Protein AF-A0A0G1I6A1-F1 (afdb_monomer_lite)

Foldseek 3Di:
DVVVVPPPDDPVRVLVVVVVVVVVVVVVVCVVVVPPVVVVVDDPVNVVVVVVCCCVVPPVVVVVVVVDVVPDDPLVVLVVVLVVVVVVVVCCCPPVVDDQDPVNVVVVVVVVVVSVVVSVVVVVVVVVD

Radius of gyration: 19.24 Å; chains: 1; bounding box: 44×28×48 Å

Secondary structure (DSSP, 8-state):
-HHHHTTTS-HHHHHHHHHHHHHHHHHHHHHHTTTHHHHHH--HHHHHHHHHHIIIIIIIHHHHHHHHHTT--THHHHHHHHHHHHHHHHHHHHHH--PPPHHHHHHHHHHHHHHHHHHHHHHHHHHH-

Sequence (129 aa):
FGRYLLRDLTWQAITALRFISALIFLLVIQVYYGRLAEVGAASGQDWIFVFIVAIVAGFVSLLIYYRGLKYTSASIATLAELTFPMAAVVINWIFLDASLTFMQIIGSVVLLLAITKLSWVNINTAKEA

Structure (mmCIF, N/CA/C/O backbone):
data_AF-A0A0G1I6A1-F1
#
_entry.id   AF-A0A0G1I6A1-F1
#
loop_
_atom_site.group_PDB
_atom_site.id
_atom_site.type_symbol
_atom_site.label_atom_id
_atom_site.label_alt_id
_atom_site.label_comp_id
_atom_site.label_asym_id
_atom_site.label_entity_id
_atom_site.label_seq_id
_atom_site.pdbx_PDB_ins_code
_atom_site.Cartn_x
_atom_site.Cartn_y
_atom_site.Cartn_z
_atom_site.occupancy
_atom_site.B_iso_or_equiv
_atom_site.auth_seq_id
_atom_site.auth_comp_id
_atom_site.auth_asym_id
_atom_site.auth_atom_id
_atom_site.pdbx_PDB_model_num
ATOM 1 N N . PHE A 1 1 ? -19.755 15.632 -0.695 1.00 42.50 1 PHE A N 1
ATOM 2 C CA . PHE A 1 1 ? -19.877 15.129 -2.080 1.00 42.50 1 PHE A CA 1
ATOM 3 C C . PHE A 1 1 ? -20.032 13.609 -2.190 1.00 42.50 1 PHE A C 1
ATOM 5 O O . PHE A 1 1 ? -20.953 13.184 -2.869 1.00 42.50 1 PHE A O 1
ATOM 12 N N . GLY A 1 2 ? -19.256 12.771 -1.484 1.00 43.12 2 GLY A N 1
ATOM 13 C CA . GLY A 1 2 ? -19.399 11.300 -1.578 1.00 43.12 2 GLY A CA 1
ATOM 14 C C . GLY A 1 2 ? -20.761 10.717 -1.150 1.00 43.12 2 GLY A C 1
ATOM 15 O O . GLY A 1 2 ? -21.203 9.727 -1.717 1.00 43.12 2 GLY A O 1
ATOM 16 N N . ARG A 1 3 ? -21.479 11.364 -0.217 1.00 42.44 3 ARG A N 1
ATOM 17 C CA . ARG A 1 3 ? -22.803 10.907 0.258 1.00 42.44 3 ARG A CA 1
ATOM 18 C C . ARG A 1 3 ? -23.956 11.075 -0.748 1.00 42.44 3 ARG A C 1
ATOM 20 O O . ARG A 1 3 ? -24.996 10.467 -0.541 1.00 42.44 3 ARG A O 1
ATOM 27 N N . TYR A 1 4 ? -23.786 11.866 -1.814 1.00 47.94 4 TYR A N 1
ATOM 28 C CA . TYR A 1 4 ? -24.857 12.142 -2.789 1.00 47.94 4 TYR A CA 1
ATOM 29 C C . TYR A 1 4 ? -24.796 11.230 -4.031 1.00 47.94 4 TYR A C 1
ATOM 31 O O . TYR A 1 4 ? -25.822 10.966 -4.639 1.00 47.94 4 TYR A O 1
ATOM 39 N N . LEU A 1 5 ? -23.617 10.684 -4.363 1.00 48.19 5 LEU A N 1
ATOM 40 C CA . LEU A 1 5 ? -23.416 9.742 -5.482 1.00 48.19 5 LEU A CA 1
ATOM 41 C C . LEU A 1 5 ? -23.743 8.277 -5.124 1.00 48.19 5 LEU A C 1
ATOM 43 O O . LEU A 1 5 ? -23.820 7.426 -6.004 1.00 48.19 5 LEU A O 1
ATOM 47 N N . LEU A 1 6 ? -23.933 7.976 -3.835 1.00 51.34 6 LEU A N 1
ATOM 48 C CA . LEU A 1 6 ? -24.163 6.624 -3.304 1.00 51.34 6 LEU A CA 1
ATOM 49 C C . LEU A 1 6 ? -25.619 6.141 -3.404 1.00 51.34 6 LEU A C 1
ATOM 51 O O . LEU A 1 6 ? -25.915 5.040 -2.948 1.00 51.34 6 LEU A O 1
ATOM 55 N N . ARG A 1 7 ? -26.536 6.950 -3.950 1.00 52.72 7 ARG A N 1
ATOM 56 C CA . ARG A 1 7 ? -27.959 6.585 -4.018 1.00 52.72 7 ARG A CA 1
ATOM 57 C C . ARG A 1 7 ? -28.320 5.703 -5.216 1.00 52.72 7 ARG A C 1
ATOM 59 O O . ARG A 1 7 ? -29.212 4.880 -5.062 1.00 52.72 7 ARG A O 1
ATOM 66 N N . ASP A 1 8 ? -27.575 5.793 -6.323 1.00 56.19 8 ASP A N 1
ATOM 67 C CA . ASP A 1 8 ? -27.977 5.162 -7.595 1.00 56.19 8 ASP A CA 1
ATOM 68 C C . ASP A 1 8 ? -26.911 4.250 -8.236 1.00 56.19 8 ASP A C 1
ATOM 70 O O . ASP A 1 8 ? -27.167 3.621 -9.261 1.00 56.19 8 ASP A O 1
ATOM 74 N N . LEU A 1 9 ? -25.712 4.141 -7.651 1.00 61.12 9 LEU A N 1
ATOM 75 C CA . LEU A 1 9 ? -24.622 3.320 -8.190 1.00 61.12 9 LEU A CA 1
ATOM 76 C C . LEU A 1 9 ? -24.366 2.093 -7.315 1.00 61.12 9 LEU A C 1
ATOM 78 O O . LEU A 1 9 ? -24.075 2.202 -6.124 1.00 61.12 9 LEU A O 1
ATOM 82 N N . THR A 1 10 ? -24.420 0.907 -7.923 1.00 69.69 10 THR A N 1
ATOM 83 C CA . THR A 1 10 ? -24.048 -0.346 -7.262 1.00 69.69 10 THR A CA 1
ATOM 84 C C . THR A 1 10 ? -22.582 -0.287 -6.819 1.00 69.69 10 THR A C 1
ATOM 86 O O . THR A 1 10 ? -21.740 0.291 -7.505 1.00 69.69 10 THR A O 1
ATOM 89 N N . TRP A 1 11 ? -22.242 -0.909 -5.687 1.00 66.00 11 TRP A N 1
ATOM 90 C CA . TRP A 1 11 ? -20.877 -0.936 -5.135 1.00 66.00 11 TRP A CA 1
ATOM 91 C C . TRP A 1 11 ? -19.811 -1.371 -6.163 1.00 66.00 11 TRP A C 1
ATOM 93 O O . TRP A 1 11 ? -18.705 -0.837 -6.165 1.00 66.00 11 TRP A O 1
ATOM 103 N N . GLN A 1 12 ? -20.173 -2.252 -7.104 1.00 73.88 12 GLN A N 1
ATOM 104 C CA . GLN A 1 12 ? -19.327 -2.664 -8.230 1.00 73.88 12 GLN A CA 1
ATOM 105 C C . GLN A 1 12 ? -18.934 -1.495 -9.143 1.00 73.88 12 GLN A C 1
ATOM 107 O O . GLN A 1 12 ? -17.785 -1.418 -9.566 1.00 73.88 12 GLN A O 1
ATOM 112 N N . ALA A 1 13 ? -19.858 -0.572 -9.429 1.00 78.12 13 ALA A N 1
ATOM 113 C CA . ALA A 1 13 ? -19.616 0.568 -10.311 1.00 78.12 13 ALA A CA 1
ATOM 114 C C . ALA A 1 13 ? -18.628 1.564 -9.688 1.00 78.12 13 ALA A C 1
ATOM 116 O O . ALA A 1 13 ? -17.764 2.095 -10.379 1.00 78.12 13 ALA A O 1
ATOM 117 N N . ILE A 1 14 ? -18.699 1.766 -8.371 1.00 77.56 14 ILE A N 1
ATOM 118 C CA . ILE A 1 14 ? -17.774 2.641 -7.637 1.00 77.56 14 ILE A CA 1
ATOM 119 C C . ILE A 1 14 ? -16.367 2.035 -7.622 1.00 77.56 14 ILE A C 1
ATOM 121 O O . ILE A 1 14 ? -15.380 2.730 -7.875 1.00 77.56 14 ILE A O 1
ATOM 125 N N . THR A 1 15 ? -16.265 0.730 -7.371 1.00 79.88 15 THR A N 1
ATOM 126 C CA . THR A 1 15 ? -14.991 0.007 -7.409 1.00 79.88 15 THR A CA 1
ATOM 127 C C . THR A 1 15 ? -14.397 -0.006 -8.817 1.00 79.88 15 THR A C 1
ATOM 129 O O . THR A 1 15 ? -13.211 0.276 -8.978 1.00 79.88 15 THR A O 1
ATOM 132 N N . ALA A 1 16 ? -15.211 -0.255 -9.845 1.00 83.81 16 ALA A N 1
ATOM 133 C CA . ALA A 1 16 ? -14.781 -0.207 -11.240 1.00 83.81 16 ALA A CA 1
ATOM 134 C C . ALA A 1 16 ? -14.291 1.193 -11.630 1.00 83.81 16 ALA A C 1
ATOM 136 O O . ALA A 1 16 ? -13.207 1.325 -12.194 1.00 83.81 16 ALA A O 1
ATOM 137 N N . LEU A 1 17 ? -15.029 2.243 -11.255 1.00 85.56 17 LEU A N 1
ATOM 138 C CA . LEU A 1 17 ? -14.634 3.625 -11.511 1.00 85.56 17 LEU A CA 1
ATOM 139 C C . LEU A 1 17 ? -13.290 3.962 -10.855 1.00 85.56 17 LE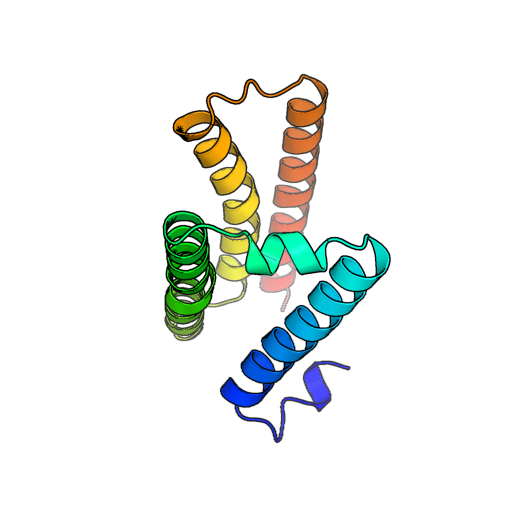U A C 1
ATOM 141 O O . LEU A 1 17 ? -12.458 4.609 -11.485 1.00 85.56 17 LEU A O 1
ATOM 145 N N . ARG A 1 18 ? -13.050 3.493 -9.623 1.00 83.75 18 ARG A N 1
ATOM 146 C CA . ARG A 1 18 ? -11.763 3.653 -8.928 1.00 83.75 18 ARG A CA 1
ATOM 147 C C . ARG A 1 18 ? -10.614 2.973 -9.674 1.00 83.75 18 ARG A C 1
ATOM 149 O O . ARG A 1 18 ? -9.544 3.560 -9.786 1.00 83.75 18 ARG A O 1
ATOM 156 N N . PHE A 1 19 ? -10.804 1.745 -10.154 1.00 85.44 19 PHE A N 1
ATOM 157 C CA . PHE A 1 19 ? -9.751 1.030 -10.880 1.00 85.44 19 PHE A CA 1
ATOM 158 C C . PHE A 1 19 ? -9.487 1.636 -12.260 1.00 85.44 19 PHE A C 1
ATOM 160 O O . PHE A 1 19 ? -8.330 1.776 -12.642 1.00 85.44 19 PHE A O 1
ATOM 167 N N . ILE A 1 20 ? -10.531 2.061 -12.975 1.00 90.31 20 ILE A N 1
ATOM 168 C CA . ILE A 1 20 ? -10.395 2.730 -14.275 1.00 90.31 20 ILE A CA 1
ATOM 169 C C . ILE A 1 20 ? -9.687 4.076 -14.110 1.00 90.31 20 ILE A C 1
ATOM 171 O O . ILE A 1 20 ? -8.751 4.366 -14.852 1.00 90.31 20 ILE A O 1
ATOM 175 N N . SER A 1 21 ? -10.082 4.889 -13.126 1.00 89.19 21 SER A N 1
ATOM 176 C CA . SER A 1 21 ? -9.434 6.182 -12.888 1.00 89.19 21 SER A CA 1
ATOM 177 C C . SER A 1 21 ? -7.974 6.020 -12.470 1.00 89.19 21 SER A C 1
ATOM 179 O O . SER A 1 21 ? -7.115 6.732 -12.988 1.00 89.19 21 SER A O 1
ATOM 181 N N . ALA A 1 22 ? -7.669 5.039 -11.614 1.00 88.75 22 ALA A N 1
ATOM 182 C CA . ALA A 1 22 ? -6.298 4.696 -11.253 1.00 88.75 22 ALA A CA 1
ATOM 183 C C . ALA A 1 22 ? -5.481 4.242 -12.472 1.00 88.75 22 ALA A C 1
ATOM 185 O O . ALA A 1 22 ? -4.347 4.683 -12.632 1.00 88.75 22 ALA A O 1
ATOM 186 N N . LEU A 1 23 ? -6.055 3.414 -13.353 1.00 90.25 23 LEU A N 1
ATOM 187 C CA . LEU A 1 23 ? -5.387 2.940 -14.565 1.00 90.25 23 LEU A CA 1
ATOM 188 C C . LEU A 1 23 ? -5.077 4.089 -15.530 1.00 90.25 23 LEU A C 1
ATOM 190 O O . LEU A 1 23 ? -3.956 4.178 -16.023 1.00 90.25 23 LEU A O 1
ATOM 194 N N . ILE A 1 24 ? -6.038 4.987 -15.764 1.00 93.62 24 ILE A N 1
ATOM 195 C CA . ILE A 1 24 ? -5.837 6.176 -16.606 1.00 93.62 24 ILE A CA 1
ATOM 196 C C . ILE A 1 24 ? -4.731 7.053 -16.016 1.00 93.62 24 ILE A C 1
ATOM 198 O O . ILE A 1 24 ? -3.824 7.468 -16.732 1.00 93.62 24 ILE A O 1
ATOM 202 N N . PHE A 1 25 ? -4.773 7.307 -14.709 1.00 93.44 25 PHE A N 1
ATOM 203 C CA . PHE A 1 25 ? -3.767 8.123 -14.035 1.00 93.44 25 PHE A CA 1
ATOM 204 C C . PHE A 1 25 ? -2.363 7.509 -14.132 1.00 93.44 25 PHE A C 1
ATOM 206 O O . PHE A 1 25 ? -1.399 8.200 -14.459 1.00 93.44 25 PHE A O 1
ATOM 213 N N . LEU A 1 26 ? -2.254 6.197 -13.913 1.00 90.38 26 LEU A N 1
ATOM 214 C CA . LEU A 1 26 ? -1.000 5.456 -14.032 1.00 90.38 26 LEU A CA 1
ATOM 215 C C . LEU A 1 26 ? -0.478 5.506 -15.477 1.00 90.38 26 LEU A C 1
ATOM 217 O O . LEU A 1 26 ? 0.695 5.800 -15.687 1.00 90.38 26 LEU A O 1
ATOM 221 N N . LEU A 1 27 ? -1.344 5.313 -16.477 1.00 90.19 27 LEU A N 1
ATOM 222 C CA . LEU A 1 27 ? -0.977 5.431 -17.892 1.00 90.19 27 LEU A CA 1
ATOM 223 C C . LEU A 1 27 ? -0.429 6.818 -18.235 1.00 90.19 27 LEU A C 1
ATOM 225 O O . LEU A 1 27 ? 0.616 6.908 -18.875 1.00 90.19 27 LEU A O 1
ATOM 229 N N . VAL A 1 28 ? -1.079 7.892 -17.777 1.00 93.56 28 VAL A N 1
ATOM 230 C CA . VAL A 1 28 ? -0.601 9.269 -17.994 1.00 93.56 28 VAL A CA 1
ATOM 231 C C . VAL A 1 28 ? 0.800 9.461 -17.412 1.00 93.56 28 VAL A C 1
ATOM 233 O O . VAL A 1 28 ? 1.667 10.029 -18.074 1.00 93.56 28 VAL A O 1
ATOM 236 N N . ILE A 1 29 ? 1.054 8.937 -16.211 1.00 92.50 29 ILE A N 1
ATOM 237 C CA . ILE A 1 29 ? 2.382 8.978 -15.589 1.00 92.50 29 ILE A CA 1
ATOM 238 C C . ILE A 1 29 ? 3.409 8.209 -16.429 1.00 92.50 29 ILE A C 1
ATOM 240 O O . ILE A 1 29 ? 4.494 8.724 -16.684 1.00 92.50 29 ILE A O 1
ATOM 244 N N . GLN A 1 30 ? 3.087 7.002 -16.896 1.00 90.25 30 GLN A N 1
ATOM 245 C CA . GLN A 1 30 ? 4.038 6.198 -17.675 1.00 90.25 30 GLN A CA 1
ATOM 246 C C . GLN A 1 30 ? 4.356 6.820 -19.035 1.00 90.25 30 GLN A C 1
ATOM 248 O O . GLN A 1 30 ? 5.500 6.751 -19.483 1.00 90.25 30 GLN A O 1
ATOM 253 N N . VAL A 1 31 ? 3.372 7.469 -19.667 1.00 91.25 31 VAL A N 1
ATOM 254 C CA . VAL A 1 31 ? 3.579 8.280 -20.876 1.00 91.25 31 VAL A CA 1
ATOM 255 C C . VAL A 1 31 ? 4.520 9.444 -20.568 1.00 91.25 31 VAL A C 1
ATOM 257 O O . VAL A 1 31 ? 5.493 9.641 -21.289 1.00 91.25 31 VAL A O 1
ATOM 260 N N . TYR A 1 32 ? 4.270 10.181 -19.481 1.00 92.94 32 TYR A N 1
ATOM 261 C CA . TYR A 1 32 ? 5.077 11.338 -19.089 1.00 92.94 32 TYR A CA 1
ATOM 262 C C . TYR A 1 32 ? 6.547 10.976 -18.819 1.00 92.94 32 TYR A C 1
ATOM 264 O O . TYR A 1 32 ? 7.445 11.702 -19.235 1.00 92.94 32 TYR A O 1
ATOM 272 N N . TYR A 1 33 ? 6.804 9.835 -18.174 1.00 91.12 33 TYR A N 1
ATOM 273 C CA . TYR A 1 33 ? 8.163 9.338 -17.924 1.00 91.12 33 TYR A CA 1
ATOM 274 C C . TYR A 1 33 ? 8.757 8.520 -19.085 1.00 91.12 33 TYR A C 1
ATOM 276 O O . TYR A 1 33 ? 9.898 8.077 -18.981 1.00 91.12 33 TYR A O 1
ATOM 284 N N . GLY A 1 34 ? 8.018 8.299 -20.177 1.00 86.12 34 GLY A N 1
ATOM 285 C CA . GLY A 1 34 ? 8.493 7.542 -21.340 1.00 86.12 34 GLY A CA 1
ATOM 286 C C . GLY A 1 34 ? 8.735 6.047 -21.084 1.00 86.12 34 GLY A C 1
ATOM 287 O O . GLY A 1 34 ? 9.448 5.402 -21.847 1.00 86.12 34 GLY A O 1
ATOM 288 N N . ARG A 1 35 ? 8.142 5.472 -20.033 1.00 86.69 35 ARG A N 1
ATOM 289 C CA . ARG A 1 35 ? 8.395 4.093 -19.569 1.00 86.69 35 ARG A CA 1
ATOM 290 C C . ARG A 1 35 ? 7.427 3.050 -20.128 1.00 86.69 35 ARG A C 1
ATOM 292 O O . ARG A 1 35 ? 7.383 1.915 -19.667 1.00 86.69 35 ARG A O 1
ATOM 299 N N . LEU A 1 36 ? 6.660 3.396 -21.160 1.00 82.12 36 LEU A N 1
ATOM 3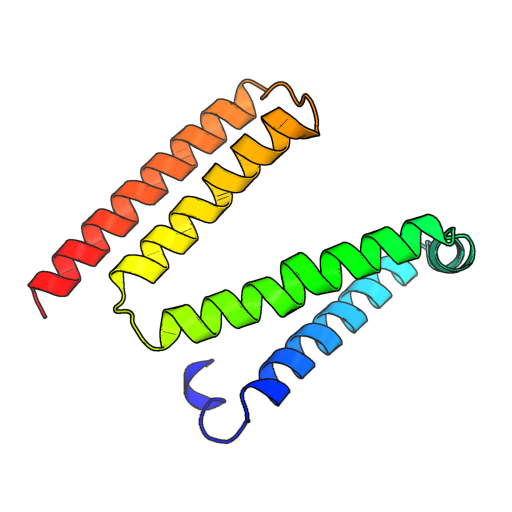00 C CA . LEU A 1 36 ? 5.731 2.457 -21.801 1.00 82.12 36 LEU A CA 1
ATOM 301 C C . LEU A 1 36 ? 6.433 1.219 -22.380 1.00 82.12 36 LEU A C 1
ATOM 303 O O . LEU A 1 36 ? 5.852 0.137 -22.392 1.00 82.12 36 LEU A O 1
ATOM 307 N N . ALA A 1 37 ? 7.687 1.359 -22.816 1.00 80.56 37 ALA A N 1
ATOM 308 C CA . ALA A 1 37 ? 8.486 0.240 -23.310 1.00 80.56 37 ALA A CA 1
ATOM 309 C C . ALA A 1 37 ? 8.802 -0.794 -22.213 1.00 80.56 37 ALA A C 1
ATOM 311 O O . ALA A 1 37 ? 8.887 -1.984 -22.507 1.00 80.56 37 ALA A O 1
ATOM 312 N N . GLU A 1 38 ? 8.904 -0.370 -20.948 1.00 80.81 38 GLU A N 1
ATOM 313 C CA . GLU A 1 38 ? 9.152 -1.264 -19.808 1.00 80.81 38 GLU A CA 1
ATOM 314 C C . GLU A 1 38 ? 7.963 -2.203 -19.559 1.00 80.81 38 GLU A C 1
ATOM 316 O O . GLU A 1 38 ? 8.154 -3.342 -19.148 1.00 80.81 38 GLU A O 1
ATOM 321 N N . VAL A 1 39 ? 6.738 -1.776 -19.894 1.00 80.06 39 VAL A N 1
ATOM 322 C CA . VAL A 1 39 ? 5.539 -2.629 -19.813 1.00 80.06 39 VAL A CA 1
ATOM 323 C C . VAL A 1 39 ? 5.608 -3.774 -20.827 1.00 80.06 39 VAL A C 1
ATOM 325 O O . VAL A 1 39 ? 5.218 -4.896 -20.516 1.00 80.06 39 VAL A O 1
ATOM 328 N N . GLY A 1 40 ? 6.123 -3.507 -22.032 1.00 78.94 40 GLY A N 1
ATOM 329 C CA . GLY A 1 40 ? 6.339 -4.531 -23.060 1.00 78.94 40 GLY A CA 1
ATOM 330 C C . GLY A 1 40 ? 7.549 -5.429 -22.785 1.00 78.94 40 GLY A C 1
ATOM 331 O O . GLY A 1 40 ? 7.579 -6.565 -23.248 1.00 78.94 40 GLY A O 1
ATOM 332 N N . ALA A 1 41 ? 8.525 -4.932 -22.022 1.00 84.00 41 ALA A N 1
ATOM 333 C CA . ALA A 1 41 ? 9.710 -5.675 -21.598 1.00 84.00 41 ALA A CA 1
ATOM 334 C C . ALA A 1 41 ? 9.511 -6.460 -20.286 1.00 84.00 41 ALA A C 1
ATOM 336 O O . ALA A 1 41 ? 10.400 -7.217 -19.895 1.00 84.00 41 ALA A O 1
ATOM 337 N N . ALA A 1 42 ? 8.372 -6.283 -19.607 1.00 84.69 42 ALA A N 1
ATOM 338 C CA . ALA A 1 42 ? 8.059 -6.963 -18.356 1.00 84.69 42 ALA A CA 1
ATOM 339 C C . ALA A 1 42 ? 8.035 -8.487 -18.547 1.00 84.69 42 ALA A C 1
ATOM 341 O O . ALA A 1 42 ? 7.412 -9.014 -19.475 1.00 84.69 42 ALA A O 1
ATOM 342 N N . SER A 1 43 ? 8.703 -9.206 -17.650 1.00 88.75 43 SER A N 1
ATOM 343 C CA . SER A 1 43 ? 8.787 -10.661 -17.705 1.00 88.75 43 SER A CA 1
ATOM 344 C C . SER A 1 43 ? 7.472 -11.317 -17.273 1.00 88.75 43 SER A C 1
ATOM 346 O O . SER A 1 43 ? 6.645 -10.720 -16.582 1.00 88.75 43 SER A O 1
ATOM 348 N N . GLY A 1 44 ? 7.292 -12.600 -17.604 1.00 88.94 44 GLY A N 1
ATOM 349 C CA . GLY A 1 44 ? 6.155 -13.379 -17.097 1.00 88.94 44 GLY A CA 1
ATOM 350 C C . GLY A 1 44 ? 6.082 -13.421 -15.563 1.00 88.94 44 GLY A C 1
ATOM 351 O O . GLY A 1 44 ? 4.992 -13.502 -15.002 1.00 88.94 44 GLY A O 1
ATOM 352 N N . GLN A 1 45 ? 7.222 -13.301 -14.876 1.00 89.44 45 GLN A N 1
ATOM 353 C CA . GLN A 1 45 ? 7.285 -13.255 -13.417 1.00 89.44 45 GLN A CA 1
ATOM 354 C C . GLN A 1 45 ? 6.749 -11.929 -12.854 1.00 89.44 45 GLN A C 1
ATOM 356 O O . GLN A 1 45 ? 6.041 -11.939 -11.846 1.00 89.44 45 GLN A O 1
ATOM 361 N N . ASP A 1 46 ? 7.003 -10.806 -13.528 1.00 87.81 46 ASP A N 1
ATOM 362 C CA . ASP A 1 46 ? 6.491 -9.493 -13.113 1.00 87.81 46 ASP A CA 1
ATOM 363 C C . ASP A 1 46 ? 4.962 -9.460 -13.178 1.00 87.81 46 ASP A C 1
ATOM 365 O O . ASP A 1 46 ? 4.295 -8.999 -12.249 1.00 87.81 46 ASP A O 1
ATOM 369 N N . TRP A 1 47 ? 4.386 -10.053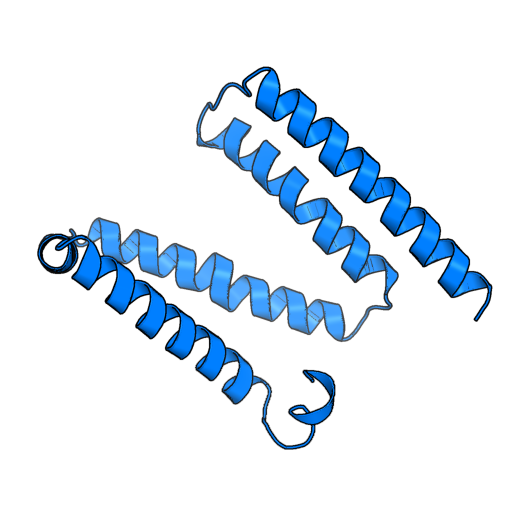 -14.226 1.00 89.94 47 TRP A N 1
ATOM 370 C CA . TRP A 1 47 ? 2.937 -10.202 -14.359 1.00 89.94 47 TRP A CA 1
ATOM 371 C C . TRP A 1 47 ? 2.328 -11.090 -13.273 1.00 89.94 47 TRP A C 1
ATOM 373 O O . TRP A 1 47 ? 1.242 -10.784 -12.777 1.00 89.94 47 TRP A O 1
ATOM 383 N N . ILE A 1 48 ? 3.026 -12.151 -12.855 1.00 92.94 48 ILE A N 1
ATOM 384 C CA . ILE A 1 48 ? 2.595 -12.992 -11.730 1.00 92.94 48 ILE A CA 1
ATOM 385 C C . ILE A 1 48 ? 2.569 -12.174 -10.435 1.00 92.94 48 ILE A C 1
ATOM 387 O O . ILE A 1 48 ? 1.581 -12.236 -9.703 1.00 92.94 48 ILE A O 1
ATOM 391 N N . PHE A 1 49 ? 3.594 -11.364 -10.157 1.00 89.75 49 PHE A N 1
ATOM 392 C CA . PHE A 1 49 ? 3.595 -10.500 -8.974 1.00 89.75 49 PHE A CA 1
ATOM 393 C C . PHE A 1 49 ? 2.471 -9.462 -9.008 1.00 89.75 49 PHE A C 1
ATOM 395 O O . PHE A 1 49 ? 1.762 -9.299 -8.012 1.00 89.75 49 PHE A O 1
ATOM 402 N N . VAL A 1 50 ? 2.244 -8.813 -10.154 1.00 89.56 50 VAL A N 1
ATOM 403 C CA . VAL A 1 50 ? 1.117 -7.883 -10.341 1.00 89.56 50 VAL A CA 1
ATOM 404 C C . VAL A 1 50 ? -0.214 -8.587 -10.080 1.00 89.56 50 VAL A C 1
ATOM 406 O O . VAL A 1 50 ? -1.069 -8.047 -9.376 1.00 89.56 50 VAL A O 1
ATOM 409 N N . PHE A 1 51 ? -0.383 -9.811 -10.584 1.00 90.44 51 PHE A N 1
ATOM 410 C CA . PHE A 1 51 ? -1.590 -10.602 -10.369 1.00 90.44 51 PHE A CA 1
ATOM 411 C C . PHE A 1 51 ? -1.797 -10.957 -8.890 1.00 90.44 51 PHE A C 1
ATOM 413 O O . PHE A 1 51 ? -2.896 -10.776 -8.362 1.00 90.44 51 PHE A O 1
ATOM 420 N N . ILE A 1 52 ? -0.744 -11.396 -8.193 1.00 91.19 52 ILE A N 1
ATOM 421 C CA . ILE A 1 52 ? -0.794 -11.697 -6.755 1.00 91.19 52 ILE A CA 1
ATOM 422 C C . ILE A 1 52 ? -1.226 -10.456 -5.968 1.00 91.19 52 ILE A C 1
ATOM 424 O O . ILE A 1 52 ? -2.142 -10.541 -5.149 1.00 91.19 52 ILE A O 1
ATOM 428 N N . VAL A 1 53 ? -0.630 -9.291 -6.237 1.00 88.69 53 VAL A N 1
ATOM 429 C CA . VAL A 1 53 ? -0.990 -8.035 -5.558 1.00 88.69 53 VAL A CA 1
ATOM 430 C C . VAL A 1 53 ? -2.435 -7.637 -5.867 1.00 88.69 53 VAL A C 1
ATOM 432 O O . VAL A 1 53 ? -3.175 -7.276 -4.951 1.00 88.69 53 VAL A O 1
ATOM 435 N N . ALA A 1 54 ? -2.878 -7.756 -7.121 1.00 88.00 54 ALA A N 1
ATOM 436 C CA . ALA A 1 54 ? -4.251 -7.443 -7.513 1.00 88.00 54 ALA A CA 1
ATOM 437 C C . ALA A 1 54 ? -5.283 -8.318 -6.777 1.00 88.00 54 ALA A C 1
ATOM 439 O O . ALA A 1 54 ? -6.315 -7.816 -6.324 1.00 88.00 54 ALA A O 1
ATOM 440 N N . ILE A 1 55 ? -4.998 -9.609 -6.597 1.00 90.25 55 ILE A N 1
ATOM 441 C CA . ILE A 1 55 ? -5.885 -10.524 -5.873 1.00 90.25 55 ILE A CA 1
ATOM 442 C C . ILE A 1 55 ? -5.824 -10.285 -4.364 1.00 90.25 55 ILE A C 1
ATOM 444 O O . ILE A 1 55 ? -6.868 -10.118 -3.737 1.00 90.25 55 ILE A O 1
ATOM 448 N N . VAL A 1 56 ? -4.633 -10.247 -3.766 1.00 88.00 56 VAL A N 1
ATOM 449 C CA . VAL A 1 56 ? -4.477 -10.161 -2.306 1.00 88.00 56 VAL A CA 1
ATOM 450 C C . VAL A 1 56 ? -4.871 -8.774 -1.792 1.00 88.00 56 VAL A C 1
ATOM 452 O O . VAL A 1 56 ? -5.754 -8.651 -0.941 1.00 88.00 56 VAL A O 1
ATOM 455 N N . ALA A 1 57 ? -4.256 -7.717 -2.326 1.00 83.75 57 ALA A N 1
ATOM 456 C CA . ALA A 1 57 ? -4.492 -6.349 -1.868 1.00 83.75 57 ALA A CA 1
ATOM 457 C C . ALA A 1 57 ? -5.782 -5.749 -2.444 1.00 83.75 57 ALA A C 1
ATOM 459 O O . ALA A 1 57 ? -6.410 -4.915 -1.793 1.00 83.75 57 ALA A O 1
ATOM 460 N N . GLY A 1 58 ? -6.188 -6.166 -3.646 1.00 82.62 58 GLY A N 1
ATOM 461 C CA . GLY A 1 58 ? -7.437 -5.732 -4.263 1.00 82.62 58 GLY A CA 1
ATOM 462 C C . GLY A 1 58 ? -8.621 -6.562 -3.782 1.00 82.62 58 GLY A C 1
ATOM 463 O O . GLY A 1 58 ? -9.418 -6.099 -2.973 1.00 82.62 58 GLY A O 1
ATOM 464 N N . PHE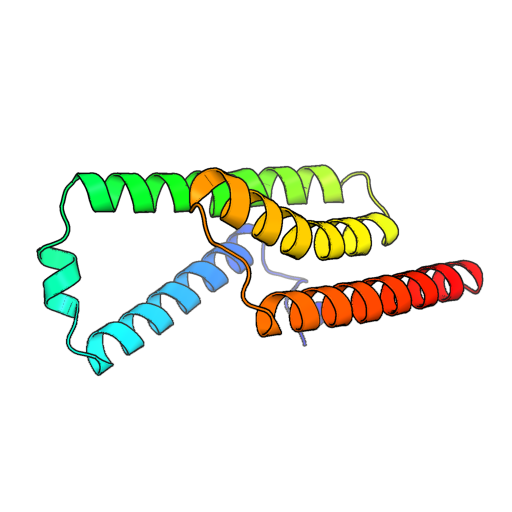 A 1 59 ? -8.754 -7.786 -4.288 1.00 80.69 59 PHE A N 1
ATOM 465 C CA . PHE A 1 59 ? -9.974 -8.585 -4.137 1.00 80.69 59 PHE A CA 1
ATOM 466 C C . PHE A 1 59 ? -10.193 -9.140 -2.721 1.00 80.69 59 PHE A C 1
ATOM 468 O O . PHE A 1 59 ? -11.259 -8.936 -2.137 1.00 80.69 59 PHE A O 1
ATOM 475 N N . VAL A 1 60 ? -9.194 -9.814 -2.144 1.00 84.06 60 VAL A N 1
ATOM 476 C CA . VAL A 1 60 ? -9.295 -10.445 -0.816 1.00 84.06 60 VAL A CA 1
ATOM 477 C C . VAL A 1 60 ? -9.499 -9.387 0.267 1.00 84.06 60 VAL A C 1
ATOM 479 O O . VAL A 1 60 ? -10.397 -9.531 1.097 1.00 84.06 60 VAL A O 1
ATOM 482 N N . SER A 1 61 ? -8.733 -8.294 0.213 1.00 81.50 61 SER A N 1
ATOM 483 C CA . SER A 1 61 ? -8.906 -7.140 1.104 1.00 81.50 61 SER A CA 1
ATOM 484 C C . SER A 1 61 ? -10.335 -6.586 1.062 1.00 81.50 61 SER A C 1
ATOM 486 O O . SER A 1 61 ? -10.962 -6.402 2.106 1.00 81.50 61 SER A O 1
ATOM 488 N N . LEU A 1 62 ? -10.906 -6.406 -0.138 1.00 76.56 62 LEU A N 1
ATOM 489 C CA . LEU A 1 62 ? -12.276 -5.910 -0.303 1.00 76.56 62 LEU A CA 1
ATOM 490 C C . LEU A 1 62 ? -13.317 -6.878 0.276 1.00 76.56 62 LEU A C 1
ATOM 492 O O . LEU A 1 62 ? -14.277 -6.444 0.908 1.00 76.56 62 LEU A O 1
ATOM 496 N N . LEU A 1 63 ? -13.135 -8.189 0.082 1.00 75.88 63 LEU A N 1
ATOM 497 C CA . LEU A 1 63 ? -14.030 -9.206 0.639 1.00 75.88 63 LEU A CA 1
ATOM 498 C C . LEU A 1 63 ? -14.006 -9.213 2.167 1.00 75.88 63 LEU A C 1
ATOM 500 O O . LEU A 1 63 ? -15.069 -9.289 2.785 1.00 75.88 63 LEU A O 1
ATOM 504 N N . ILE A 1 64 ? -12.818 -9.128 2.771 1.00 77.75 64 ILE A N 1
ATOM 505 C CA . ILE A 1 64 ? -12.661 -9.024 4.227 1.00 77.75 64 ILE A CA 1
ATOM 506 C C . ILE A 1 64 ? -13.308 -7.730 4.723 1.00 77.75 64 ILE A C 1
ATOM 508 O O . ILE A 1 64 ? -14.077 -7.771 5.680 1.00 77.75 64 ILE A O 1
ATOM 512 N N . TYR A 1 65 ? -13.078 -6.607 4.038 1.00 73.06 65 TYR A N 1
ATOM 513 C CA . TYR A 1 65 ? -13.680 -5.317 4.369 1.00 73.06 65 TYR A CA 1
ATOM 514 C C . TYR A 1 65 ? -15.212 -5.373 4.341 1.00 73.06 65 TYR A C 1
ATOM 516 O O . TYR A 1 65 ? -15.852 -5.028 5.331 1.00 73.06 65 TYR A O 1
ATOM 524 N N . TYR A 1 66 ? -15.817 -5.867 3.257 1.00 68.19 66 TYR A N 1
ATOM 525 C CA . TYR A 1 66 ? -17.275 -5.971 3.146 1.00 68.19 66 TYR A CA 1
ATOM 526 C C . TYR A 1 66 ? -17.881 -6.978 4.126 1.00 68.19 66 TYR A C 1
ATOM 528 O O . TYR A 1 66 ? -18.978 -6.746 4.638 1.00 68.19 66 TYR A O 1
ATOM 536 N N . ARG A 1 67 ? -17.183 -8.086 4.417 1.00 69.00 67 ARG A N 1
ATOM 537 C CA . ARG A 1 67 ? -17.600 -9.022 5.470 1.00 69.00 67 ARG A CA 1
ATOM 538 C C . ARG A 1 67 ? -17.539 -8.378 6.850 1.00 69.00 67 ARG A C 1
ATOM 540 O O . ARG A 1 67 ? -18.494 -8.534 7.600 1.00 69.00 67 ARG A O 1
ATOM 547 N N . GLY A 1 68 ? -16.481 -7.633 7.163 1.00 63.53 68 GLY A N 1
ATOM 548 C CA . GLY A 1 68 ? -16.359 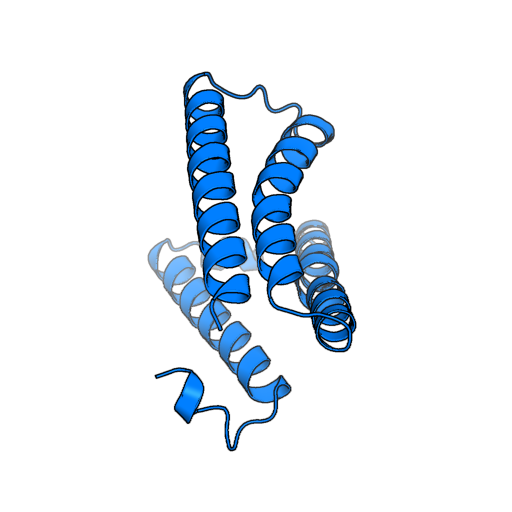-6.886 8.416 1.00 63.53 68 GLY A CA 1
ATOM 549 C C . GLY A 1 68 ? -17.448 -5.824 8.554 1.00 63.53 68 GLY A C 1
ATOM 550 O O . GLY A 1 68 ? -18.116 -5.755 9.577 1.00 63.53 68 GLY A O 1
ATOM 551 N N . LEU A 1 69 ? -17.727 -5.076 7.484 1.00 60.56 69 LEU A N 1
ATOM 552 C CA . LEU A 1 69 ? -18.723 -4.000 7.472 1.00 60.56 69 LEU A CA 1
ATOM 553 C C . LEU A 1 69 ? -20.141 -4.474 7.839 1.00 60.56 69 LEU A C 1
ATOM 555 O O . LEU A 1 69 ? -20.915 -3.708 8.405 1.00 60.56 69 LEU A O 1
ATOM 559 N N . LYS A 1 70 ? -20.484 -5.740 7.560 1.00 57.22 70 LYS A N 1
ATOM 560 C CA . LYS A 1 70 ? -21.779 -6.335 7.937 1.00 57.22 70 LYS A CA 1
ATOM 561 C C . LYS A 1 70 ? -21.966 -6.541 9.445 1.00 57.22 70 LYS A C 1
ATOM 563 O O . LYS A 1 70 ? -23.099 -6.746 9.867 1.00 57.22 70 LYS A O 1
ATOM 568 N N . TYR A 1 71 ? -20.901 -6.492 10.245 1.00 54.69 71 TYR A N 1
ATOM 569 C CA . TYR A 1 71 ? -20.925 -6.880 11.659 1.00 54.69 71 TYR A CA 1
ATOM 570 C C . TYR A 1 71 ? -20.376 -5.800 12.605 1.00 54.69 71 TYR A C 1
ATOM 572 O O . TYR A 1 71 ? -19.949 -6.126 13.710 1.00 54.69 71 TYR A O 1
ATOM 580 N N . THR A 1 72 ? -20.274 -4.527 12.199 1.00 47.75 72 THR A N 1
ATOM 581 C CA . THR A 1 72 ? -19.293 -3.636 12.844 1.00 47.75 72 THR A CA 1
ATOM 582 C C . THR A 1 72 ? -19.661 -2.146 12.898 1.00 47.75 72 THR A C 1
ATOM 584 O O . THR A 1 72 ? -19.942 -1.527 11.875 1.00 47.75 72 THR A O 1
ATOM 587 N N . SER A 1 73 ? -19.584 -1.560 14.106 1.00 57.38 73 SER A N 1
ATOM 588 C CA . SER A 1 73 ? -19.716 -0.118 14.382 1.00 57.38 73 SER A CA 1
ATOM 589 C C . SER A 1 73 ? -18.376 0.632 14.236 1.00 57.38 73 SER A C 1
ATOM 591 O O . SER A 1 73 ? -17.314 0.016 14.125 1.00 57.38 73 SER A O 1
ATOM 593 N N . ALA A 1 74 ? -18.421 1.971 14.254 1.00 52.59 74 ALA A N 1
ATOM 594 C CA . ALA A 1 74 ? -17.314 2.906 13.991 1.00 52.59 74 ALA A CA 1
ATOM 595 C C . ALA A 1 74 ? -15.958 2.604 14.681 1.00 52.59 74 ALA A C 1
ATOM 597 O O . ALA A 1 74 ? -14.921 3.043 14.188 1.00 52.59 74 ALA A O 1
ATOM 598 N N . SER A 1 75 ? -15.939 1.827 15.770 1.00 55.97 75 SER A N 1
ATOM 599 C CA . SER A 1 75 ? -14.725 1.439 16.510 1.00 55.97 75 SER A CA 1
ATOM 600 C C . SER A 1 75 ? -13.747 0.531 15.749 1.00 55.97 75 SER A C 1
ATOM 602 O O . SER A 1 75 ? -12.553 0.554 16.031 1.00 55.97 75 SER A O 1
ATOM 604 N N . ILE A 1 76 ? -14.197 -0.278 14.785 1.00 60.00 76 ILE A N 1
ATOM 605 C CA . ILE A 1 76 ? -13.263 -1.135 14.025 1.00 60.00 76 ILE A CA 1
ATOM 606 C C . ILE A 1 76 ? -12.700 -0.394 12.810 1.00 60.00 76 ILE A C 1
ATOM 608 O O . ILE A 1 76 ? -11.603 -0.718 12.375 1.00 60.00 76 ILE A O 1
ATOM 612 N N . ALA A 1 77 ? -13.388 0.624 12.279 1.00 59.81 77 ALA A N 1
ATOM 613 C CA . ALA A 1 77 ? -12.829 1.456 11.212 1.00 59.81 77 ALA A CA 1
ATOM 614 C C . ALA A 1 77 ? -11.543 2.147 11.687 1.00 59.81 77 ALA A C 1
ATOM 616 O O . ALA A 1 77 ? -10.529 2.092 10.997 1.00 59.81 77 ALA A O 1
ATOM 617 N N . THR A 1 78 ? -11.549 2.677 12.915 1.00 60.62 78 THR A N 1
ATOM 618 C CA . THR A 1 78 ? -10.349 3.234 13.545 1.00 60.62 78 THR A CA 1
ATOM 619 C C . THR A 1 78 ? -9.300 2.161 13.835 1.00 60.62 78 THR A C 1
ATOM 621 O O . THR A 1 78 ? -8.132 2.385 13.538 1.00 60.62 78 THR A O 1
ATOM 624 N N . LEU A 1 79 ? -9.673 0.979 14.349 1.00 61.31 79 LEU A N 1
ATOM 625 C CA . LEU A 1 79 ? -8.723 -0.129 14.563 1.00 61.31 79 LEU A CA 1
ATOM 626 C C . LEU A 1 79 ? -8.089 -0.635 13.256 1.00 61.31 79 LEU A C 1
ATOM 628 O O . LEU A 1 79 ? -6.898 -0.935 13.233 1.00 61.31 79 LEU A O 1
ATOM 632 N N . ALA A 1 80 ? -8.847 -0.715 12.165 1.00 65.00 80 ALA A N 1
ATOM 633 C CA . ALA A 1 80 ? -8.349 -1.115 10.851 1.00 65.00 80 ALA A CA 1
ATOM 634 C C . ALA A 1 80 ? -7.398 -0.061 10.266 1.00 65.00 80 ALA A C 1
ATOM 636 O O . ALA A 1 80 ? -6.345 -0.407 9.731 1.00 65.00 80 ALA A O 1
ATOM 637 N N . GLU A 1 81 ? -7.727 1.220 10.433 1.00 65.62 81 GLU A N 1
ATOM 638 C CA . GLU A 1 81 ? -6.885 2.342 10.014 1.00 65.62 81 GLU A CA 1
ATOM 639 C C . GLU A 1 81 ? -5.581 2.412 10.832 1.00 65.62 81 GLU A C 1
ATOM 641 O O . GLU A 1 81 ? -4.514 2.654 10.275 1.00 65.62 81 GLU A O 1
ATOM 646 N N . LEU A 1 82 ? -5.645 2.077 12.127 1.00 68.44 82 LEU A N 1
ATOM 647 C CA . LEU A 1 82 ? -4.502 1.914 13.040 1.00 68.44 82 LEU A CA 1
ATOM 648 C C . LEU A 1 82 ? -3.615 0.710 12.696 1.00 68.44 82 LEU A C 1
ATOM 650 O O . LEU A 1 82 ? -2.394 0.763 12.848 1.00 68.44 82 LEU A O 1
ATOM 654 N N . THR A 1 83 ? -4.223 -0.389 12.248 1.00 72.44 83 THR A N 1
ATOM 655 C CA . THR A 1 83 ? -3.505 -1.637 11.956 1.00 72.44 83 THR A CA 1
ATOM 656 C C . THR A 1 83 ? -2.712 -1.526 10.660 1.00 72.44 83 THR A C 1
ATOM 658 O O . THR A 1 83 ? -1.655 -2.137 10.548 1.00 72.44 83 THR A O 1
ATOM 661 N N . PHE A 1 84 ? -3.165 -0.719 9.698 1.00 74.88 84 PHE A N 1
ATOM 662 C CA . PHE A 1 84 ? -2.520 -0.594 8.391 1.00 74.88 84 PHE A CA 1
ATOM 663 C C . PHE A 1 84 ? -1.047 -0.136 8.456 1.00 74.88 84 PHE A C 1
ATOM 665 O O . PHE A 1 84 ? -0.188 -0.854 7.938 1.00 74.88 84 PHE A O 1
ATOM 672 N N . PRO A 1 85 ? -0.693 0.987 9.117 1.00 74.06 85 PRO A N 1
ATOM 673 C CA . PRO A 1 85 ? 0.705 1.399 9.233 1.00 74.06 85 PRO A CA 1
ATOM 674 C C . PRO A 1 85 ? 1.537 0.450 10.100 1.00 74.06 85 PRO A C 1
ATOM 676 O O . PRO A 1 85 ? 2.690 0.186 9.772 1.00 74.06 85 PRO A O 1
ATOM 679 N N . MET A 1 86 ? 0.961 -0.114 11.165 1.00 74.38 86 MET A N 1
ATOM 680 C CA . MET A 1 86 ? 1.653 -1.101 12.001 1.00 74.38 86 MET A CA 1
ATOM 681 C C . MET A 1 86 ? 1.996 -2.369 11.213 1.00 74.38 86 MET A C 1
ATOM 683 O O . MET A 1 86 ? 3.137 -2.827 11.241 1.00 74.38 86 MET A O 1
ATOM 687 N N . ALA A 1 87 ? 1.035 -2.905 10.460 1.00 79.44 87 ALA A N 1
ATOM 688 C CA . ALA A 1 87 ? 1.243 -4.057 9.593 1.00 79.44 87 ALA A CA 1
ATOM 689 C C . ALA A 1 87 ? 2.286 -3.756 8.511 1.00 79.44 87 ALA A C 1
ATOM 691 O O . ALA A 1 87 ? 3.141 -4.596 8.247 1.00 79.44 87 ALA A O 1
ATOM 692 N N . ALA A 1 88 ? 2.265 -2.551 7.931 1.00 79.75 88 ALA A N 1
ATOM 693 C CA . ALA A 1 88 ? 3.263 -2.135 6.953 1.00 79.75 88 ALA A CA 1
ATOM 694 C C . ALA A 1 88 ? 4.684 -2.153 7.539 1.00 79.75 88 ALA A C 1
ATOM 696 O O . ALA A 1 88 ? 5.571 -2.730 6.917 1.00 79.75 88 ALA A O 1
ATOM 697 N N . VAL A 1 89 ? 4.898 -1.594 8.737 1.00 78.50 89 VAL A N 1
ATOM 698 C CA . VAL A 1 89 ? 6.209 -1.600 9.416 1.00 78.50 89 VAL A CA 1
ATOM 699 C C . VAL A 1 89 ? 6.676 -3.027 9.712 1.00 78.50 89 VAL A C 1
ATOM 701 O O . VAL A 1 89 ? 7.819 -3.370 9.417 1.00 78.50 89 VAL A O 1
ATOM 704 N N . VAL A 1 90 ? 5.791 -3.877 10.240 1.00 80.50 90 VAL A N 1
ATOM 705 C CA . VAL A 1 90 ? 6.116 -5.275 10.570 1.00 80.50 90 VAL A CA 1
ATOM 706 C C . VAL A 1 90 ? 6.472 -6.079 9.318 1.00 80.50 90 VAL A C 1
ATOM 708 O O . VAL A 1 90 ? 7.475 -6.786 9.314 1.00 80.50 90 VAL A O 1
ATOM 711 N N . ILE A 1 91 ? 5.695 -5.950 8.238 1.00 81.25 91 ILE A N 1
ATOM 712 C CA . ILE A 1 91 ? 5.977 -6.637 6.969 1.00 81.25 91 ILE A CA 1
ATOM 713 C C . ILE A 1 91 ? 7.299 -6.144 6.373 1.00 81.25 91 ILE A C 1
ATOM 715 O O . ILE A 1 91 ? 8.087 -6.963 5.907 1.00 81.25 91 ILE A O 1
ATOM 719 N N . ASN A 1 92 ? 7.570 -4.835 6.407 1.00 81.88 92 ASN A N 1
ATOM 720 C CA . ASN A 1 92 ? 8.827 -4.279 5.897 1.00 81.88 92 ASN A CA 1
ATOM 721 C C . ASN A 1 92 ? 10.037 -4.830 6.666 1.00 81.88 92 ASN A C 1
ATOM 723 O O . ASN A 1 92 ? 11.047 -5.180 6.064 1.00 81.88 92 ASN A O 1
ATOM 727 N N . TRP A 1 93 ? 9.912 -4.967 7.985 1.00 79.00 93 TRP A N 1
ATOM 728 C CA . TRP A 1 93 ? 10.978 -5.515 8.815 1.00 79.00 93 TRP A CA 1
ATOM 729 C C . TRP A 1 93 ? 11.209 -7.014 8.572 1.00 79.00 93 TRP A C 1
ATOM 731 O O . TRP A 1 93 ? 12.352 -7.427 8.430 1.00 79.00 93 TRP A O 1
ATOM 741 N N . ILE A 1 94 ? 10.141 -7.819 8.474 1.00 79.38 94 ILE A N 1
ATOM 742 C CA . ILE A 1 94 ? 10.243 -9.283 8.319 1.00 79.38 94 ILE A CA 1
ATOM 743 C C . ILE A 1 94 ? 10.659 -9.701 6.902 1.00 79.38 94 ILE A C 1
ATOM 745 O O . ILE A 1 94 ? 11.409 -10.659 6.750 1.00 79.38 94 ILE A O 1
ATOM 749 N N . PHE A 1 95 ? 10.142 -9.039 5.862 1.00 80.19 95 PHE A N 1
ATOM 750 C CA . PHE A 1 95 ? 10.311 -9.491 4.473 1.00 80.19 95 PHE A CA 1
ATOM 751 C C . PHE A 1 95 ? 11.345 -8.701 3.672 1.00 80.19 95 PHE A C 1
ATOM 753 O O . PHE A 1 95 ? 11.851 -9.226 2.685 1.00 80.19 95 PHE A O 1
ATOM 760 N N . LEU A 1 96 ? 11.617 -7.442 4.031 1.00 77.12 96 LEU A N 1
ATOM 761 C CA . LEU A 1 96 ? 12.543 -6.584 3.282 1.00 77.12 96 LEU A CA 1
ATOM 762 C C . LEU A 1 96 ? 13.884 -6.377 4.008 1.00 77.12 96 LEU A C 1
ATOM 764 O O . LEU A 1 96 ? 14.718 -5.643 3.483 1.00 77.12 96 LEU A O 1
ATOM 768 N N . ASP A 1 97 ? 14.084 -6.975 5.196 1.00 69.31 97 ASP A N 1
ATOM 769 C CA . ASP A 1 97 ? 15.239 -6.733 6.090 1.00 69.31 97 ASP A CA 1
ATOM 770 C C . ASP A 1 97 ? 15.546 -5.230 6.267 1.00 69.31 97 ASP A C 1
ATOM 772 O O . ASP A 1 97 ? 16.676 -4.796 6.518 1.00 69.31 97 ASP A O 1
ATOM 776 N N . ALA A 1 98 ? 14.517 -4.395 6.106 1.00 68.38 98 ALA A N 1
ATOM 777 C CA . ALA A 1 98 ? 14.673 -2.960 6.076 1.00 68.38 98 ALA A CA 1
ATOM 778 C C . ALA A 1 98 ? 14.951 -2.470 7.497 1.00 68.38 98 ALA A C 1
ATOM 780 O O . ALA A 1 98 ? 14.098 -2.536 8.387 1.00 68.38 98 ALA A O 1
ATOM 781 N N . SER A 1 99 ? 16.159 -1.956 7.713 1.00 67.75 99 SER A N 1
ATOM 782 C CA . SER A 1 99 ? 16.497 -1.260 8.946 1.00 67.75 99 SER A CA 1
ATOM 783 C C . SER A 1 99 ? 15.796 0.098 8.948 1.00 67.75 99 SER A C 1
ATOM 785 O O . SER A 1 99 ? 16.036 0.953 8.095 1.00 67.75 99 SER A O 1
ATOM 787 N N . LEU A 1 100 ? 14.885 0.285 9.906 1.00 68.94 100 LEU A N 1
ATOM 788 C CA . LEU A 1 100 ? 14.177 1.547 10.090 1.00 68.94 100 LEU A CA 1
ATOM 789 C C . LEU A 1 100 ? 15.193 2.660 10.351 1.00 68.94 100 LEU A C 1
ATOM 791 O O . LEU A 1 100 ? 15.920 2.642 11.346 1.00 68.94 100 LEU A O 1
ATOM 795 N N . THR A 1 101 ? 15.229 3.651 9.464 1.00 80.81 101 THR A N 1
ATOM 796 C CA . THR A 1 101 ? 16.060 4.837 9.685 1.00 80.81 101 THR A CA 1
ATOM 797 C C . THR A 1 101 ? 15.527 5.621 10.884 1.00 80.81 101 THR A C 1
ATOM 799 O O . THR A 1 101 ? 14.330 5.599 11.181 1.00 80.81 101 THR A O 1
ATOM 802 N N . PHE A 1 102 ? 16.392 6.375 11.564 1.00 79.00 102 PHE A N 1
ATOM 803 C CA . PHE A 1 102 ? 15.994 7.175 12.730 1.00 79.00 102 PHE A CA 1
ATOM 804 C C . PHE A 1 102 ? 14.793 8.101 12.439 1.00 79.00 102 PHE A C 1
ATOM 806 O O . PHE A 1 102 ? 13.887 8.237 13.260 1.00 79.00 102 PHE A O 1
ATOM 813 N N . MET A 1 103 ? 14.726 8.665 11.228 1.00 78.56 103 MET A N 1
ATOM 814 C CA . MET A 1 103 ? 13.592 9.485 10.782 1.00 78.56 103 MET A CA 1
ATOM 815 C C . MET A 1 103 ? 12.297 8.681 10.598 1.00 78.56 103 MET A C 1
ATOM 817 O O . MET A 1 103 ? 11.226 9.182 10.937 1.00 78.56 103 MET A O 1
ATOM 821 N N . GLN A 1 104 ? 12.363 7.436 10.116 1.00 76.38 104 GLN A N 1
ATOM 822 C CA . GLN A 1 104 ? 11.187 6.561 10.004 1.00 76.38 104 GLN A CA 1
ATOM 823 C C . GLN A 1 104 ? 10.655 6.136 11.374 1.00 76.38 104 GLN A C 1
ATOM 825 O O . GLN A 1 104 ? 9.440 6.031 11.546 1.00 76.38 104 GLN A O 1
ATOM 830 N N . ILE A 1 105 ? 11.535 5.948 12.360 1.00 80.06 105 ILE A N 1
ATOM 831 C CA . ILE A 1 105 ? 11.135 5.668 13.746 1.00 80.06 105 ILE A CA 1
ATOM 832 C C . ILE A 1 105 ? 10.362 6.860 14.310 1.00 80.06 105 ILE A C 1
ATOM 834 O O . ILE A 1 105 ? 9.249 6.688 14.803 1.00 80.06 105 ILE A O 1
ATOM 838 N N . ILE A 1 106 ? 10.898 8.077 14.173 1.00 83.31 106 ILE A N 1
ATOM 839 C CA . ILE A 1 106 ? 10.212 9.298 14.619 1.00 83.31 106 ILE A CA 1
ATOM 840 C C . ILE A 1 106 ? 8.865 9.452 13.905 1.00 83.31 106 ILE A C 1
ATOM 842 O O . ILE A 1 106 ? 7.849 9.680 14.561 1.00 83.31 106 ILE A O 1
ATOM 846 N N . GLY A 1 107 ? 8.832 9.273 12.582 1.00 81.00 107 GLY A N 1
ATOM 847 C CA . GLY A 1 107 ? 7.596 9.326 11.800 1.00 81.00 107 GLY A CA 1
ATOM 848 C C . GLY A 1 107 ? 6.557 8.306 12.271 1.00 81.00 107 GLY A C 1
ATOM 849 O O . GLY A 1 107 ? 5.386 8.649 12.420 1.00 81.00 107 GLY A O 1
ATOM 850 N N . SER A 1 108 ? 6.989 7.083 12.590 1.00 77.94 108 SER A N 1
ATOM 851 C CA . SER A 1 108 ? 6.121 6.024 13.118 1.00 77.94 108 SER A CA 1
ATOM 852 C C . SER A 1 108 ? 5.568 6.377 14.501 1.00 77.94 108 SER A C 1
ATOM 854 O O . SER A 1 108 ? 4.378 6.199 14.745 1.00 77.94 108 SER A O 1
ATOM 856 N N . VAL A 1 109 ? 6.388 6.944 15.393 1.00 82.25 109 VAL A N 1
ATOM 857 C CA . VAL A 1 109 ? 5.945 7.409 16.720 1.00 82.25 109 VAL A CA 1
ATOM 858 C C . VAL A 1 109 ? 4.917 8.534 16.593 1.00 82.25 109 VAL A C 1
ATOM 860 O O . VAL A 1 109 ? 3.867 8.482 17.232 1.00 82.25 109 VAL A O 1
ATOM 863 N N . VAL A 1 110 ? 5.174 9.531 15.741 1.00 85.19 110 VAL A N 1
ATOM 864 C CA . VAL A 1 110 ? 4.232 10.635 15.486 1.00 85.19 110 VAL A CA 1
ATOM 865 C C . VAL A 1 110 ? 2.910 10.103 14.931 1.00 85.19 110 VAL A C 1
ATOM 867 O O . VAL A 1 110 ? 1.841 10.509 15.390 1.00 85.19 110 VAL A O 1
ATOM 870 N N . LEU A 1 111 ? 2.973 9.159 13.991 1.00 81.69 111 LEU A N 1
ATOM 871 C CA . LEU A 1 111 ? 1.799 8.515 13.414 1.00 81.69 111 LEU A CA 1
ATOM 872 C C . LEU A 1 111 ? 0.988 7.763 14.478 1.00 81.69 111 LEU A C 1
ATOM 874 O O . LEU A 1 111 ? -0.222 7.952 14.559 1.00 81.69 111 LEU A O 1
ATOM 878 N N . LEU A 1 112 ? 1.638 6.982 15.344 1.00 79.88 112 LEU A N 1
ATOM 879 C CA . LEU A 1 112 ? 0.977 6.272 16.445 1.00 79.88 112 LEU A CA 1
ATOM 880 C C . LEU A 1 112 ? 0.309 7.224 17.449 1.00 79.88 112 LEU A C 1
ATOM 882 O O . LEU A 1 112 ? -0.775 6.918 17.953 1.00 79.88 112 LEU A O 1
ATOM 886 N N . LEU A 1 113 ? 0.909 8.387 17.720 1.00 83.56 113 LEU A N 1
ATOM 887 C CA . LEU A 1 113 ? 0.335 9.413 18.598 1.00 83.56 113 LEU A CA 1
ATOM 888 C C . LEU A 1 113 ? -0.893 10.101 17.983 1.00 83.56 113 LEU A C 1
ATOM 890 O O . LEU A 1 113 ? -1.895 10.301 18.670 1.00 83.56 113 LEU A O 1
ATOM 894 N N . ALA A 1 114 ? -0.842 10.457 16.696 1.00 81.44 114 ALA A N 1
ATOM 895 C CA . ALA A 1 114 ? -1.990 11.025 15.980 1.00 81.44 114 ALA A CA 1
ATOM 896 C C . ALA A 1 114 ? -3.150 10.015 15.925 1.00 81.44 114 ALA A C 1
ATOM 898 O O . ALA A 1 114 ? -4.271 10.314 16.333 1.00 81.44 114 ALA A O 1
ATOM 899 N N . ILE A 1 115 ? -2.788 8.795 15.529 1.00 74.44 115 ILE A N 1
ATOM 900 C CA . ILE A 1 115 ? -3.413 7.504 15.796 1.00 74.44 115 ILE A CA 1
ATOM 901 C C . ILE A 1 115 ? -4.340 7.455 17.024 1.00 74.44 115 ILE A C 1
ATOM 903 O O . ILE A 1 115 ? -5.572 7.549 17.003 1.00 74.44 115 ILE A O 1
ATOM 907 N N . THR A 1 116 ? -3.670 7.311 18.160 1.00 79.50 116 THR A N 1
ATOM 908 C CA . THR A 1 116 ? -4.274 7.159 19.483 1.00 79.50 116 THR A CA 1
ATOM 909 C C . THR A 1 116 ? -5.124 8.357 19.886 1.00 79.50 116 THR A C 1
ATOM 911 O O . THR A 1 116 ? -6.227 8.152 20.396 1.00 79.50 116 THR A O 1
ATOM 914 N N . LYS A 1 117 ? -4.686 9.595 19.615 1.00 81.81 117 LYS A N 1
ATOM 915 C CA . LYS A 1 117 ? -5.497 10.790 19.906 1.00 81.81 117 LYS A CA 1
ATOM 916 C C . LYS A 1 117 ? -6.808 10.809 19.130 1.00 81.81 117 LYS A C 1
ATOM 918 O O . LYS A 1 117 ? -7.848 11.087 19.721 1.00 81.81 117 LYS A O 1
ATOM 923 N N . LEU A 1 118 ? -6.771 10.504 17.834 1.00 77.00 118 LEU A N 1
ATOM 924 C CA . LEU A 1 118 ? -7.968 10.479 16.999 1.00 77.00 118 LEU A CA 1
ATOM 925 C C . LEU A 1 118 ? -8.954 9.412 17.482 1.00 77.00 118 LEU A C 1
ATOM 927 O O . LEU A 1 118 ? -10.141 9.692 17.632 1.00 77.00 118 LEU A O 1
ATOM 931 N N . SER A 1 119 ? -8.455 8.211 17.786 1.00 74.88 119 SER A N 1
ATOM 932 C CA . SER A 1 119 ? -9.282 7.122 18.314 1.00 74.88 119 SER A CA 1
ATOM 933 C C . SER A 1 119 ? -9.936 7.496 19.650 1.00 74.88 119 SER A C 1
ATOM 935 O O . SER A 1 119 ? -11.129 7.266 19.841 1.00 74.88 119 SER A O 1
ATOM 937 N N . TRP A 1 120 ? -9.192 8.149 20.548 1.00 77.25 120 TRP A N 1
ATOM 938 C CA . TRP A 1 120 ? -9.707 8.588 21.847 1.00 77.25 120 TRP A CA 1
ATOM 939 C C . TRP A 1 120 ? -10.829 9.626 21.719 1.00 77.25 120 TRP A C 1
ATOM 941 O O . TRP A 1 120 ? -11.867 9.494 22.366 1.00 77.25 120 TRP A O 1
ATOM 951 N N . VAL A 1 121 ? -10.658 10.618 20.837 1.00 78.94 121 VAL A N 1
ATOM 952 C CA . VAL A 1 121 ? -11.710 11.601 20.529 1.00 78.94 121 VAL A CA 1
ATOM 953 C C . VAL A 1 121 ? -12.947 10.900 19.974 1.00 78.94 121 VAL A C 1
ATOM 955 O O . VAL A 1 121 ? -14.046 11.130 20.467 1.00 78.94 121 VAL A O 1
ATOM 958 N N . ASN A 1 122 ? -12.772 9.991 19.012 1.00 72.00 122 ASN A N 1
ATOM 959 C CA . ASN A 1 122 ? -13.887 9.310 18.357 1.00 72.00 122 ASN A CA 1
ATOM 960 C C . ASN A 1 122 ? -14.698 8.432 19.334 1.00 72.00 122 ASN A C 1
ATOM 962 O O . ASN A 1 122 ? -15.923 8.377 19.247 1.00 72.00 122 ASN A O 1
ATOM 966 N N . ILE A 1 123 ? -14.033 7.782 20.298 1.00 72.25 123 ILE A N 1
ATOM 967 C CA . ILE A 1 123 ? -14.696 7.011 21.363 1.00 72.25 123 ILE A CA 1
ATOM 968 C C . ILE A 1 123 ? -15.508 7.926 22.287 1.00 72.25 123 ILE A C 1
ATOM 970 O O . ILE A 1 123 ? -16.617 7.561 22.672 1.00 72.25 123 ILE A O 1
ATOM 974 N N . ASN A 1 124 ? -14.982 9.099 22.648 1.00 71.06 124 ASN A N 1
ATOM 975 C CA . ASN A 1 124 ? -15.693 10.025 23.530 1.00 71.06 124 ASN A CA 1
ATOM 976 C C . ASN A 1 124 ? -16.897 10.668 22.838 1.00 71.06 124 ASN A C 1
ATOM 978 O O . ASN A 1 124 ? -17.975 10.694 23.420 1.00 71.06 124 ASN A O 1
ATOM 982 N N . THR A 1 125 ? -16.768 11.082 21.576 1.00 65.88 125 THR A N 1
ATOM 983 C CA . THR A 1 125 ? -17.898 11.623 20.805 1.00 65.88 125 THR A CA 1
ATOM 984 C C . THR A 1 125 ? -19.007 10.584 20.605 1.00 65.88 125 THR A C 1
ATOM 986 O O . THR A 1 125 ? -20.181 10.931 20.616 1.00 65.88 125 THR A O 1
ATOM 989 N N . ALA A 1 126 ? -18.661 9.297 20.485 1.00 59.12 126 ALA A N 1
ATOM 990 C CA . ALA A 1 126 ? -19.641 8.213 20.402 1.00 59.12 126 ALA A CA 1
ATOM 991 C C . ALA A 1 126 ? -20.354 7.901 21.734 1.00 59.12 126 ALA A C 1
ATOM 993 O O . ALA A 1 126 ? -21.377 7.225 21.712 1.00 59.12 126 ALA A O 1
ATOM 994 N N . LYS A 1 127 ? -19.824 8.346 22.882 1.00 55.91 127 LYS A N 1
ATOM 995 C CA . LYS A 1 127 ? -20.486 8.223 24.195 1.00 55.91 127 LYS A CA 1
ATOM 996 C C . LYS A 1 127 ? -21.437 9.384 24.502 1.00 55.91 127 LYS A C 1
ATOM 998 O O . LYS A 1 127 ? -22.277 9.240 25.383 1.00 55.91 127 LYS A O 1
ATOM 1003 N N . GLU A 1 128 ? -21.268 10.520 23.830 1.00 55.47 128 GLU A N 1
ATOM 1004 C CA . GLU A 1 128 ? -22.081 11.733 24.011 1.00 55.47 128 GLU A CA 1
ATOM 1005 C C . GLU A 1 128 ? -23.288 11.807 23.053 1.00 55.47 128 GLU A C 1
ATOM 1007 O O . GLU A 1 128 ? -24.139 12.680 23.224 1.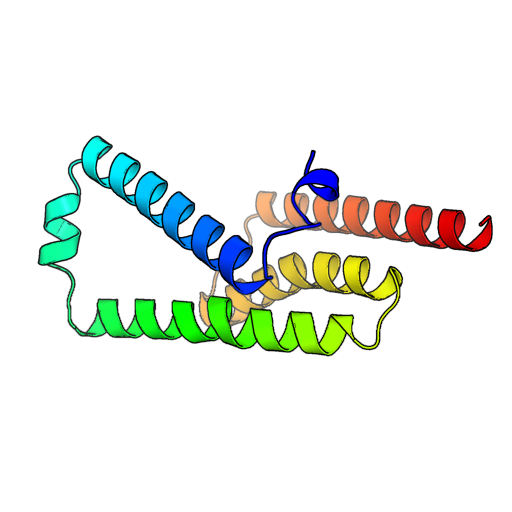00 55.47 128 GLU A O 1
ATOM 1012 N N . ALA A 1 129 ? -23.360 10.908 22.063 1.00 50.19 129 ALA A N 1
ATOM 1013 C CA . ALA A 1 129 ? -24.435 10.790 21.072 1.00 50.19 129 ALA A CA 1
ATOM 1014 C C . ALA A 1 129 ? -25.422 9.667 21.424 1.00 50.19 129 ALA A C 1
ATOM 1016 O O . ALA A 1 129 ? -26.626 9.847 21.133 1.00 50.19 129 ALA A O 1
#

pLDDT: mean 75.91, std 12.81, range [42.44, 93.62]